Protein AF-A0A164J1B2-F1 (afdb_monomer)

pLDDT: mean 87.11, std 8.86, range [38.31, 97.19]

Foldseek 3Di:
DQLLVLLVVLLVLLVCCVVPVVVSLVSNVVSVVVQQQLFQQNLLCNLVVPPPDPVLNLLLLVLQVVADADPDDDDDRTDTDPDDSNDNRPSSVVSSVRHHNNSCVVCVVVVPDPVNCVVSVDDPDD

Organism: NCBI:txid35525

Secondary structure (DSSP, 8-state):
--HHHHHHHHHHHHHHTTT-HHHHHHHHHHHHTT-TT-SHHHHTGGGG-TTS-HHHHHHHHHHHHTSPPPS-----PPPPP---TTS---HHHHHHHT--GGGGHHHHHTT--SGGGGGGTS----

Sequence (126 aa):
IFQAVDLKYLSMMSLYRKENEIAAASAIKSILNHLWYLSEELVAFSVFYRELAESLRKALVEKLLSIPRPKRFLPGKPKFPKTGPNDSVEYSDQFIRFKGPNSWLLFDLLKMNEEQLDWMQAPVSC

Solvent-accessible surface area (backbone atoms only — not comparable to full-atom values): 7678 Å² total; per-residue (Å²): 135,60,67,68,56,55,40,42,48,46,21,50,32,63,60,44,29,83,81,39,50,69,66,23,51,54,52,43,55,56,51,63,76,62,47,85,62,55,22,2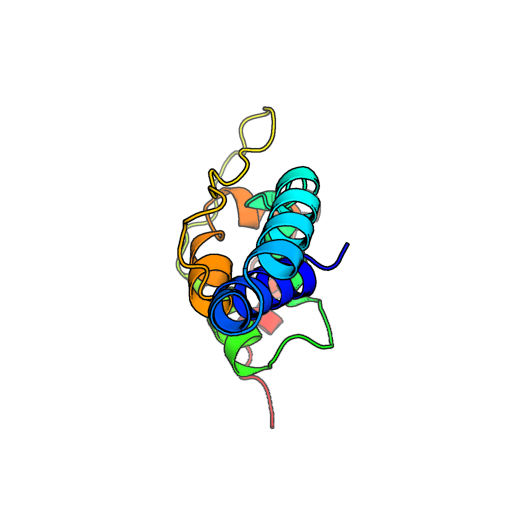6,51,54,57,44,58,54,68,74,41,82,87,52,56,63,71,59,41,48,51,42,46,55,53,50,73,73,43,74,78,66,96,70,83,80,89,74,80,81,63,60,75,90,75,58,96,83,57,87,51,56,36,70,62,52,60,47,64,49,59,49,63,50,28,46,46,59,48,56,76,68,67,58,55,70,80,79,44,46,74,73,72,48,76,85,78,129

Mean predicted aligned error: 5.16 Å

Structure (mmCIF, N/CA/C/O backbone):
data_AF-A0A164J1B2-F1
#
_entry.id   AF-A0A164J1B2-F1
#
loop_
_atom_site.group_PDB
_atom_site.id
_atom_site.type_symbol
_atom_site.label_atom_id
_atom_site.label_alt_id
_atom_site.label_comp_id
_atom_site.label_asym_id
_atom_site.label_entity_id
_atom_site.label_seq_id
_atom_site.pdbx_PDB_ins_code
_atom_site.Cartn_x
_atom_site.Cartn_y
_atom_site.Cartn_z
_atom_site.occupancy
_atom_site.B_iso_or_equiv
_atom_site.auth_seq_id
_atom_site.auth_comp_id
_atom_site.auth_asym_id
_atom_site.auth_atom_id
_atom_site.pdbx_PDB_model_num
ATOM 1 N N . ILE A 1 1 ? -9.216 0.563 -9.766 1.00 52.00 1 ILE A N 1
ATOM 2 C CA . ILE A 1 1 ? -7.858 1.078 -9.466 1.00 52.00 1 ILE A CA 1
ATOM 3 C C . ILE A 1 1 ? -7.085 -0.074 -8.849 1.00 52.00 1 ILE A C 1
ATOM 5 O O . ILE A 1 1 ? -7.482 -0.532 -7.784 1.00 52.00 1 ILE A O 1
ATOM 9 N N . PHE A 1 2 ? -6.064 -0.592 -9.530 1.00 73.06 2 PHE A N 1
ATOM 10 C CA . PHE A 1 2 ? -5.344 -1.791 -9.097 1.00 73.06 2 PHE A CA 1
ATOM 11 C C . PHE A 1 2 ? -3.930 -1.416 -8.642 1.00 73.06 2 PHE A C 1
ATOM 13 O O . PHE A 1 2 ? -2.959 -1.668 -9.338 1.00 73.06 2 PHE A O 1
ATOM 20 N N . GLN A 1 3 ? -3.816 -0.840 -7.441 1.00 80.81 3 GLN A N 1
ATOM 21 C CA . GLN A 1 3 ? -2.543 -0.400 -6.842 1.00 80.81 3 GLN A CA 1
ATOM 22 C C . GLN A 1 3 ? -1.418 -1.437 -6.927 1.00 80.81 3 GLN A C 1
ATOM 24 O O . GLN A 1 3 ? -0.263 -1.102 -7.179 1.00 80.81 3 GLN A O 1
ATOM 29 N N . ALA A 1 4 ? -1.782 -2.704 -6.722 1.00 83.56 4 ALA A N 1
ATOM 30 C CA . ALA A 1 4 ? -0.878 -3.834 -6.836 1.00 83.56 4 ALA A CA 1
ATOM 31 C C . ALA A 1 4 ? -0.287 -3.975 -8.248 1.00 83.56 4 ALA A C 1
ATOM 33 O O . ALA A 1 4 ? 0.901 -4.243 -8.396 1.00 83.56 4 ALA A O 1
ATOM 34 N N . VAL A 1 5 ? -1.110 -3.782 -9.279 1.00 87.25 5 VAL A N 1
ATOM 35 C CA . VAL A 1 5 ? -0.709 -3.886 -10.686 1.00 87.25 5 VAL A CA 1
ATOM 36 C C . VAL A 1 5 ? 0.246 -2.758 -11.046 1.00 87.25 5 VAL A C 1
ATOM 38 O O . VAL A 1 5 ? 1.278 -3.020 -11.654 1.00 87.25 5 VAL A O 1
ATOM 41 N N . ASP A 1 6 ? -0.047 -1.532 -10.620 1.00 87.62 6 ASP A N 1
ATOM 42 C CA . ASP A 1 6 ? 0.789 -0.376 -10.950 1.00 87.62 6 ASP A CA 1
ATOM 43 C C . ASP A 1 6 ? 2.167 -0.457 -10.284 1.00 87.62 6 ASP A C 1
ATOM 45 O O . ASP A 1 6 ? 3.182 -0.213 -10.935 1.00 87.62 6 ASP A O 1
ATOM 49 N N . LEU A 1 7 ? 2.235 -0.891 -9.018 1.00 87.25 7 LEU A N 1
ATOM 50 C CA . LEU A 1 7 ? 3.516 -1.143 -8.350 1.00 87.25 7 LEU A CA 1
ATOM 51 C C . LEU A 1 7 ? 4.273 -2.330 -8.954 1.00 87.25 7 LEU A C 1
ATOM 53 O O . LEU A 1 7 ? 5.493 -2.258 -9.109 1.00 87.25 7 LEU A O 1
ATOM 57 N N . LYS A 1 8 ? 3.574 -3.409 -9.328 1.00 89.75 8 LYS A N 1
ATOM 58 C CA . LYS A 1 8 ? 4.183 -4.548 -10.028 1.00 89.75 8 LYS A CA 1
ATOM 59 C C . LYS A 1 8 ? 4.772 -4.113 -11.364 1.00 89.75 8 LYS A C 1
ATOM 61 O O . LYS A 1 8 ? 5.912 -4.451 -11.667 1.00 89.75 8 LYS A O 1
ATOM 66 N N . TYR A 1 9 ? 4.031 -3.332 -12.142 1.00 90.44 9 TYR A N 1
ATOM 67 C CA . TYR A 1 9 ? 4.511 -2.815 -13.415 1.00 90.44 9 TYR A CA 1
ATOM 68 C C . TYR A 1 9 ? 5.694 -1.860 -13.214 1.00 90.44 9 TYR A C 1
ATOM 70 O O . TYR A 1 9 ? 6.683 -1.955 -13.938 1.00 90.44 9 TYR A O 1
ATOM 78 N N . LEU A 1 10 ? 5.640 -0.982 -12.207 1.00 90.19 10 LEU A N 1
ATOM 79 C CA . LEU A 1 10 ? 6.752 -0.099 -11.850 1.00 90.19 10 LEU A CA 1
ATOM 80 C C . LEU A 1 10 ? 8.022 -0.904 -11.529 1.00 90.19 10 LEU A C 1
ATOM 82 O O . LEU A 1 10 ? 9.087 -0.606 -12.064 1.00 90.19 10 LEU A O 1
ATOM 86 N N . SER A 1 11 ? 7.890 -1.975 -10.742 1.00 90.56 11 SER A N 1
ATOM 87 C CA . SE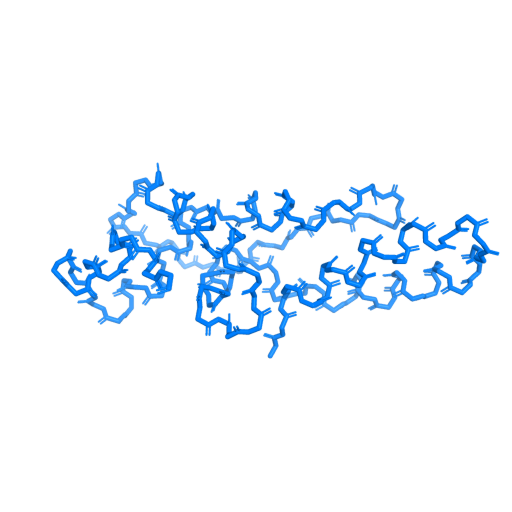R A 1 11 ? 8.975 -2.920 -10.447 1.00 90.56 11 SER A CA 1
ATOM 88 C C . SER A 1 11 ? 9.535 -3.578 -11.716 1.00 90.56 11 SER A C 1
ATOM 90 O O . SER A 1 11 ? 10.746 -3.572 -11.945 1.00 90.56 11 SER A O 1
ATOM 92 N N . MET A 1 12 ? 8.657 -4.072 -12.596 1.00 92.75 12 MET A N 1
ATOM 93 C CA . MET A 1 12 ? 9.047 -4.690 -13.867 1.00 92.75 12 MET A CA 1
ATOM 94 C C . MET A 1 12 ? 9.785 -3.716 -14.791 1.00 92.75 12 MET A C 1
ATOM 96 O O . MET A 1 12 ? 10.786 -4.094 -15.395 1.00 92.75 12 MET A O 1
ATOM 100 N N . MET A 1 13 ? 9.342 -2.460 -14.889 1.00 93.31 13 MET A N 1
ATOM 101 C CA . MET A 1 13 ? 10.023 -1.451 -15.706 1.00 93.31 13 MET A CA 1
ATOM 102 C C . MET A 1 13 ? 11.380 -1.055 -15.130 1.00 93.31 13 MET A C 1
ATOM 104 O O . MET A 1 13 ? 12.317 -0.824 -15.893 1.00 93.31 13 MET A O 1
ATOM 108 N N . SER A 1 14 ? 11.522 -1.020 -13.803 1.00 90.44 14 SER A N 1
ATOM 109 C CA . SER A 1 14 ? 12.823 -0.794 -13.166 1.00 90.44 14 SER A CA 1
ATOM 110 C C . SER A 1 14 ? 13.825 -1.901 -13.509 1.00 90.44 14 SER A C 1
ATOM 112 O O . SER A 1 14 ? 15.000 -1.607 -13.720 1.00 90.44 14 SER A O 1
ATOM 114 N N . LEU A 1 15 ? 13.374 -3.154 -13.638 1.00 91.00 15 LEU A N 1
ATOM 115 C CA . LEU A 1 15 ? 14.206 -4.261 -14.125 1.00 91.00 15 LEU A CA 1
ATOM 116 C C . LEU A 1 15 ? 14.494 -4.143 -15.631 1.00 91.00 15 LEU A C 1
ATOM 118 O O . LEU A 1 15 ? 15.649 -4.252 -16.043 1.00 91.00 15 LEU A O 1
ATOM 122 N N . TYR A 1 16 ? 13.463 -3.870 -16.436 1.00 93.94 16 TYR A N 1
ATOM 123 C CA . TYR A 1 16 ? 13.551 -3.745 -17.897 1.00 93.94 16 TYR A CA 1
ATOM 124 C C . TYR A 1 16 ? 14.420 -2.571 -18.364 1.00 93.94 16 TYR A C 1
ATOM 126 O O . TYR A 1 16 ? 14.933 -2.586 -19.480 1.00 93.94 16 TYR A O 1
ATOM 134 N N . ARG A 1 17 ? 14.653 -1.570 -17.509 1.00 93.31 17 ARG A N 1
ATOM 135 C CA . ARG A 1 17 ? 15.552 -0.442 -17.794 1.00 93.31 17 ARG A CA 1
ATOM 136 C C . ARG A 1 17 ? 16.931 -0.879 -18.299 1.00 93.31 17 ARG A C 1
ATOM 138 O O . ARG A 1 17 ? 17.520 -0.152 -19.089 1.00 93.31 17 ARG A O 1
ATOM 145 N N . LYS A 1 18 ? 17.423 -2.051 -17.875 1.00 93.06 18 LYS A N 1
ATOM 146 C CA . LYS A 1 18 ? 18.695 -2.628 -18.348 1.00 93.06 18 LYS A CA 1
ATOM 147 C C . LYS A 1 18 ? 18.691 -2.966 -19.844 1.00 93.06 18 LYS A C 1
ATOM 149 O O . LYS A 1 18 ? 19.745 -2.929 -20.462 1.00 93.06 18 LYS A O 1
ATOM 154 N N . GLU A 1 19 ? 17.522 -3.266 -20.400 1.00 96.88 19 GLU A N 1
ATOM 155 C CA . GLU A 1 19 ? 17.332 -3.633 -21.806 1.00 96.88 19 GLU A CA 1
ATOM 156 C C . GLU A 1 19 ? 17.009 -2.411 -22.674 1.00 96.88 19 GLU A C 1
ATOM 158 O O . GLU A 1 19 ? 17.498 -2.284 -23.795 1.00 96.88 19 GLU A O 1
ATOM 163 N N . ASN A 1 20 ? 16.173 -1.494 -22.171 1.00 97.19 20 ASN A N 1
ATOM 164 C CA . ASN A 1 20 ? 15.821 -0.261 -22.874 1.00 97.19 20 ASN A CA 1
ATOM 165 C C . ASN A 1 20 ? 15.532 0.876 -21.891 1.00 97.19 20 ASN A C 1
ATOM 167 O O . ASN A 1 20 ? 14.425 1.012 -21.358 1.00 97.19 20 ASN A O 1
ATOM 171 N N . GLU A 1 21 ? 16.535 1.725 -21.684 1.00 94.88 21 GLU A N 1
ATOM 172 C CA . GLU A 1 21 ? 16.458 2.830 -20.735 1.00 94.88 21 GLU A CA 1
ATOM 173 C C . GLU A 1 21 ? 15.381 3.854 -21.110 1.00 94.88 21 GLU A C 1
ATOM 175 O O . GLU A 1 21 ? 14.608 4.272 -20.248 1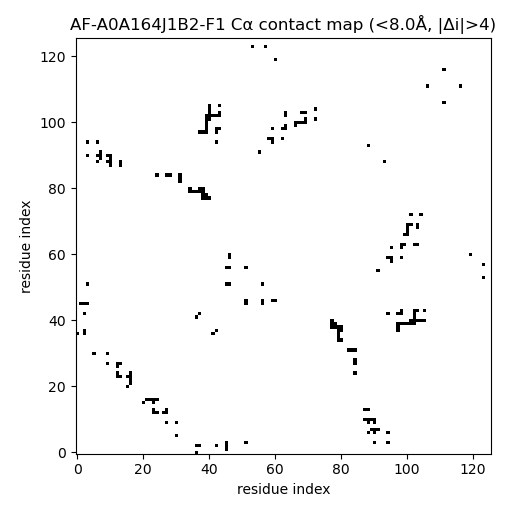.00 94.88 21 GLU A O 1
ATOM 180 N N . ILE A 1 22 ? 15.290 4.232 -22.389 1.00 96.31 22 ILE A N 1
ATOM 181 C CA . ILE A 1 22 ? 14.385 5.291 -22.856 1.00 96.31 22 ILE A CA 1
ATOM 182 C C . ILE A 1 22 ? 12.930 4.868 -22.650 1.00 96.31 22 ILE A C 1
ATOM 184 O O . ILE A 1 22 ? 12.153 5.595 -22.025 1.00 96.31 22 ILE A O 1
ATOM 188 N N . ALA A 1 23 ? 12.567 3.672 -23.122 1.00 95.75 23 ALA A N 1
ATOM 189 C CA . ALA A 1 23 ? 11.211 3.153 -22.982 1.00 95.75 23 ALA A CA 1
ATOM 190 C C . ALA A 1 23 ? 10.834 2.963 -21.504 1.00 95.75 23 ALA A C 1
ATOM 192 O O . ALA A 1 23 ? 9.758 3.393 -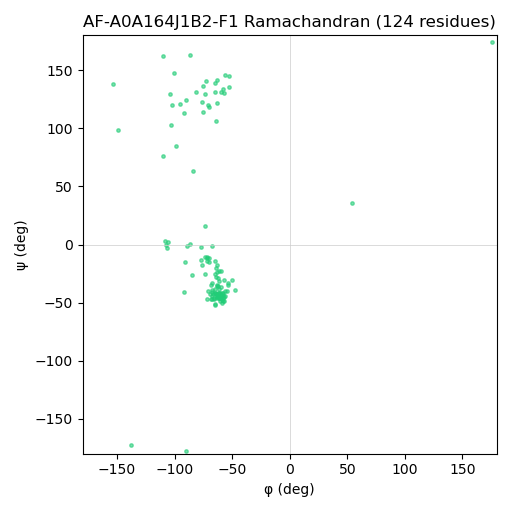21.078 1.00 95.75 23 ALA A O 1
ATOM 193 N N . ALA A 1 24 ? 11.737 2.386 -20.701 1.00 95.00 24 ALA A N 1
ATOM 194 C CA . ALA A 1 24 ? 11.513 2.197 -19.272 1.00 95.00 24 ALA A CA 1
ATOM 195 C C . ALA A 1 24 ? 11.346 3.534 -18.535 1.00 95.00 24 ALA A C 1
ATOM 197 O O . ALA A 1 24 ? 10.435 3.674 -17.721 1.00 95.00 24 ALA A O 1
ATOM 198 N N . ALA A 1 25 ? 12.179 4.538 -18.824 1.00 93.44 25 ALA A N 1
ATOM 199 C CA . ALA A 1 25 ? 12.094 5.858 -18.202 1.00 93.44 25 ALA A CA 1
ATOM 200 C C . ALA A 1 25 ? 10.770 6.563 -18.528 1.00 93.44 25 ALA A C 1
ATOM 202 O O . ALA A 1 25 ? 10.140 7.125 -17.628 1.00 93.44 25 ALA A O 1
ATOM 203 N N . SER A 1 26 ? 10.309 6.498 -19.782 1.00 94.19 26 SER A N 1
ATOM 204 C CA . SER A 1 26 ? 9.002 7.038 -20.175 1.00 94.19 26 SER A CA 1
ATOM 205 C C . SER A 1 26 ? 7.850 6.345 -19.442 1.00 94.19 26 SER A C 1
ATOM 207 O O . SER A 1 26 ? 6.979 7.028 -18.898 1.00 94.19 26 SER A O 1
ATOM 209 N N . ALA A 1 27 ? 7.865 5.012 -19.366 1.00 93.50 27 ALA A N 1
ATOM 210 C CA . ALA A 1 27 ? 6.828 4.240 -18.683 1.00 93.50 27 ALA A CA 1
ATOM 211 C C . ALA A 1 27 ? 6.808 4.504 -17.166 1.00 93.50 27 ALA A C 1
ATOM 213 O O . ALA A 1 27 ? 5.751 4.785 -16.600 1.00 93.50 27 ALA A O 1
ATOM 214 N N . ILE A 1 28 ? 7.978 4.497 -16.518 1.00 92.31 28 ILE A N 1
ATOM 215 C CA . ILE A 1 28 ? 8.136 4.805 -15.088 1.00 92.31 28 ILE A CA 1
ATOM 216 C C . ILE A 1 28 ? 7.610 6.206 -14.789 1.00 92.31 28 ILE A C 1
ATOM 218 O O . ILE A 1 28 ? 6.789 6.371 -13.889 1.00 92.31 28 ILE A O 1
ATOM 222 N N . LYS A 1 29 ? 8.011 7.213 -15.575 1.00 91.31 29 LYS A N 1
ATOM 223 C CA . LYS A 1 29 ? 7.516 8.587 -15.415 1.00 91.31 29 LYS A CA 1
ATOM 224 C C . LYS A 1 29 ? 5.994 8.655 -15.529 1.00 91.31 29 LYS A C 1
ATOM 226 O O . LYS A 1 29 ? 5.366 9.342 -14.728 1.00 91.31 29 LYS A O 1
ATOM 231 N N . SER A 1 30 ? 5.405 7.952 -16.498 1.00 90.88 30 SER A N 1
ATOM 232 C CA . SER A 1 30 ? 3.950 7.920 -16.659 1.00 90.88 30 SER A CA 1
ATOM 233 C C . SER A 1 30 ? 3.265 7.366 -15.412 1.00 90.88 30 SER A C 1
ATOM 235 O O . SER A 1 30 ? 2.318 7.971 -14.926 1.00 90.88 30 SER A O 1
ATOM 237 N N . ILE A 1 31 ? 3.757 6.261 -14.853 1.00 89.06 31 ILE A N 1
ATOM 238 C CA . ILE A 1 31 ? 3.136 5.616 -13.686 1.00 89.06 31 ILE A CA 1
ATOM 239 C C . ILE A 1 31 ? 3.284 6.462 -12.436 1.00 89.06 31 ILE A C 1
ATOM 241 O O . ILE A 1 31 ? 2.312 6.621 -11.705 1.00 89.06 31 ILE A O 1
ATOM 245 N N . LEU A 1 32 ? 4.461 7.052 -12.209 1.00 87.62 32 LEU A N 1
ATOM 246 C CA . LEU A 1 32 ? 4.698 7.921 -11.055 1.00 87.62 32 LEU A CA 1
ATOM 247 C C . LEU A 1 32 ? 3.712 9.101 -11.006 1.00 87.62 32 LEU A C 1
ATOM 249 O O . LEU A 1 32 ? 3.310 9.513 -9.920 1.00 87.62 32 LEU A O 1
ATOM 253 N N . ASN A 1 33 ? 3.245 9.588 -12.161 1.00 86.12 33 ASN A N 1
ATOM 254 C CA . ASN A 1 33 ? 2.217 10.632 -12.235 1.00 86.12 33 ASN A CA 1
ATOM 255 C C . ASN A 1 33 ? 0.809 10.151 -11.841 1.00 86.12 33 ASN A C 1
ATOM 257 O O . ASN A 1 33 ? -0.069 10.979 -11.608 1.00 86.12 33 ASN A O 1
ATOM 261 N N . HIS A 1 34 ? 0.581 8.840 -11.765 1.00 84.31 34 HIS A N 1
ATOM 262 C CA . HIS A 1 34 ? -0.714 8.239 -11.451 1.00 84.31 34 HIS A CA 1
ATOM 263 C C . HIS A 1 34 ? -0.793 7.640 -10.040 1.00 84.31 34 HIS A C 1
ATOM 265 O O . HIS A 1 34 ? -1.880 7.256 -9.628 1.00 84.31 34 HIS A O 1
ATOM 271 N N . LEU A 1 35 ? 0.282 7.633 -9.242 1.00 83.69 35 LEU A N 1
ATOM 272 C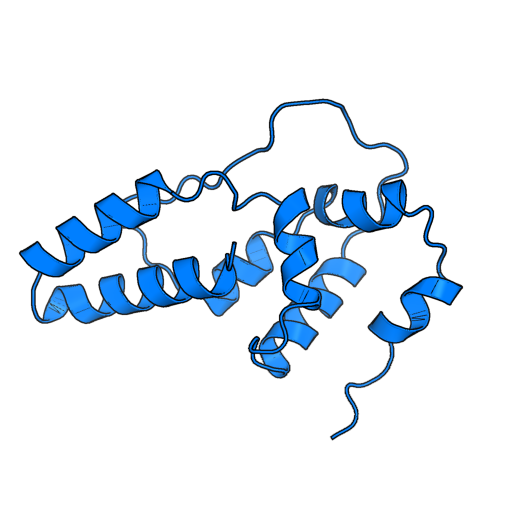 CA . LEU A 1 35 ? 0.302 7.006 -7.905 1.00 83.69 35 LEU A CA 1
ATOM 273 C C . LEU A 1 35 ? -0.462 7.773 -6.800 1.00 83.69 35 LEU A C 1
ATOM 275 O O . LEU A 1 35 ? -0.301 7.481 -5.614 1.00 83.69 35 LEU A O 1
ATOM 279 N N . TRP A 1 36 ? -1.338 8.723 -7.148 1.00 82.38 36 TRP A N 1
ATOM 280 C CA . TRP A 1 36 ? -2.144 9.512 -6.197 1.00 82.38 36 TRP A CA 1
ATOM 281 C C . TRP A 1 36 ? -3.208 8.707 -5.442 1.00 82.38 36 TRP A C 1
ATOM 283 O O . TRP A 1 36 ? -3.950 9.260 -4.641 1.00 82.38 36 TRP A O 1
ATOM 293 N N . TYR A 1 37 ? -3.337 7.411 -5.700 1.00 83.00 37 TYR A N 1
ATOM 294 C CA . TYR A 1 37 ? -4.214 6.522 -4.938 1.00 83.00 37 TYR A CA 1
ATOM 295 C C . TYR A 1 37 ? -3.429 5.577 -4.021 1.00 83.00 37 TYR A C 1
ATOM 297 O O . TYR A 1 37 ? -4.029 4.743 -3.348 1.00 83.00 37 TYR A O 1
ATOM 305 N N . LEU A 1 38 ? -2.096 5.646 -4.012 1.00 87.06 38 LEU A N 1
ATOM 306 C CA . LEU A 1 38 ? -1.263 4.762 -3.208 1.00 87.06 38 LEU A CA 1
ATOM 307 C C . LEU A 1 38 ? -1.141 5.312 -1.783 1.00 87.06 38 LEU A C 1
ATOM 309 O O . LEU A 1 38 ? -0.075 5.722 -1.355 1.00 87.06 38 LEU A O 1
ATOM 313 N N . SER A 1 39 ? -2.252 5.389 -1.059 1.00 89.88 39 SER A N 1
ATOM 314 C CA . SER A 1 39 ? -2.280 5.848 0.331 1.00 89.88 39 SER A CA 1
ATOM 315 C C . SER A 1 39 ? -2.586 4.697 1.287 1.00 89.88 39 SER A C 1
ATOM 317 O O . SER A 1 39 ? -3.109 3.658 0.874 1.00 89.88 39 SER A O 1
ATOM 319 N N . GLU A 1 40 ? -2.286 4.881 2.574 1.00 91.75 40 GLU A N 1
ATOM 320 C CA . GLU A 1 40 ? -2.577 3.882 3.612 1.00 91.75 40 GLU A CA 1
ATOM 321 C C . GLU A 1 40 ? -4.062 3.478 3.616 1.00 91.75 40 GLU A C 1
ATOM 323 O O . GLU A 1 40 ? -4.388 2.299 3.756 1.00 91.75 40 GLU A O 1
ATOM 328 N N . GLU A 1 41 ? -4.964 4.443 3.430 1.00 91.38 41 GLU A N 1
ATOM 329 C CA . GLU A 1 41 ? -6.415 4.242 3.411 1.00 91.38 41 GLU A CA 1
ATOM 330 C C . GLU A 1 41 ? -6.844 3.357 2.234 1.00 91.38 41 GLU A C 1
ATOM 332 O O . GLU A 1 41 ? -7.682 2.467 2.377 1.00 91.38 41 GLU A O 1
ATOM 337 N N . LEU A 1 42 ? -6.261 3.595 1.057 1.00 89.88 42 LEU A N 1
ATOM 338 C CA . LEU A 1 42 ? -6.661 2.931 -0.179 1.00 89.88 42 LEU A CA 1
ATOM 339 C C . LEU A 1 42 ? -5.975 1.571 -0.364 1.00 89.88 42 LEU A C 1
ATOM 341 O O . LEU A 1 42 ? -6.566 0.680 -0.980 1.00 89.88 42 LEU A O 1
ATOM 345 N N . VAL A 1 43 ? -4.793 1.355 0.220 1.00 88.12 43 VAL A N 1
ATOM 346 C CA . VAL A 1 43 ? -4.093 0.053 0.190 1.00 88.12 43 VAL A CA 1
ATOM 347 C C . VAL A 1 43 ? -4.748 -1.019 1.053 1.00 88.12 43 VAL A C 1
ATOM 349 O O . VAL A 1 43 ? -4.444 -2.210 0.928 1.00 88.12 43 VAL A O 1
ATOM 352 N N . ALA A 1 44 ? -5.707 -0.642 1.896 1.00 89.31 44 ALA A N 1
ATOM 353 C CA . ALA A 1 44 ? -6.583 -1.592 2.571 1.00 89.31 44 ALA A CA 1
ATOM 354 C C . ALA A 1 44 ? -7.423 -2.415 1.576 1.00 89.31 44 ALA A C 1
ATOM 356 O O . ALA A 1 44 ? -7.561 -3.625 1.758 1.00 89.31 44 ALA A O 1
ATOM 357 N N . PHE A 1 45 ? -7.898 -1.804 0.480 1.00 88.88 45 PHE A N 1
ATOM 358 C CA . PHE A 1 45 ? -8.754 -2.475 -0.509 1.00 88.88 45 PHE A CA 1
ATOM 359 C C . PHE A 1 45 ? -8.068 -3.637 -1.230 1.00 88.88 45 PHE A C 1
ATOM 361 O O . PHE A 1 45 ? -8.727 -4.560 -1.705 1.00 88.88 45 PHE A O 1
ATOM 368 N N . SER A 1 46 ? -6.741 -3.623 -1.278 1.00 87.81 46 SER A N 1
ATOM 369 C CA . SER A 1 46 ? -5.929 -4.644 -1.934 1.00 87.81 46 SER A CA 1
ATOM 370 C C . SER A 1 46 ? -6.101 -6.040 -1.333 1.00 87.81 46 SER A C 1
ATOM 372 O O . SER A 1 46 ? -5.890 -7.025 -2.033 1.00 87.81 46 SER A O 1
ATOM 374 N N . VAL A 1 47 ? -6.541 -6.145 -0.072 1.00 87.81 47 VAL A N 1
ATOM 375 C CA . VAL A 1 47 ? -6.877 -7.435 0.559 1.00 87.81 47 VAL A CA 1
ATOM 376 C C . VAL A 1 47 ? -8.015 -8.141 -0.190 1.00 87.81 47 VAL A C 1
ATOM 378 O O . VAL A 1 47 ? -8.020 -9.365 -0.293 1.00 87.81 47 VAL A O 1
ATOM 381 N N . PHE A 1 48 ? -8.929 -7.378 -0.793 1.00 87.50 48 PHE A N 1
ATOM 382 C CA . PHE A 1 48 ? -10.070 -7.895 -1.552 1.00 87.50 48 PHE A CA 1
ATOM 383 C C . PHE A 1 48 ? -9.764 -8.123 -3.040 1.00 87.50 48 PHE A C 1
ATOM 385 O O . PHE A 1 48 ? -10.635 -8.562 -3.795 1.00 87.50 48 PHE A O 1
ATOM 392 N N . TYR A 1 49 ? -8.543 -7.825 -3.498 1.00 88.31 49 TYR A N 1
ATOM 393 C CA . TYR A 1 49 ? -8.169 -8.025 -4.893 1.00 88.31 49 TYR A CA 1
ATOM 394 C C . TYR A 1 49 ? -7.945 -9.514 -5.177 1.00 88.31 49 TYR A C 1
ATOM 396 O O . TYR A 1 49 ? -7.020 -10.136 -4.648 1.00 88.31 49 TYR A O 1
ATOM 404 N N . ARG A 1 50 ? -8.806 -10.091 -6.023 1.00 86.50 50 ARG A N 1
ATOM 405 C CA . ARG A 1 50 ? -8.855 -11.538 -6.296 1.00 86.50 50 ARG A CA 1
ATOM 406 C C . ARG A 1 50 ? -7.586 -12.082 -6.946 1.00 86.50 50 ARG A C 1
ATOM 408 O O . ARG A 1 50 ? -7.172 -13.180 -6.603 1.00 86.50 50 ARG A O 1
ATOM 415 N N . GLU A 1 51 ? -6.961 -11.301 -7.820 1.00 88.19 51 GLU A N 1
ATOM 416 C CA . GLU A 1 51 ? -5.761 -11.715 -8.562 1.00 88.19 51 GLU A CA 1
ATOM 417 C C . GLU A 1 51 ? -4.461 -11.442 -7.785 1.00 88.19 51 GLU A C 1
ATOM 419 O O . GLU A 1 51 ? -3.368 -11.719 -8.279 1.00 88.19 51 GLU A O 1
ATOM 424 N N . LEU A 1 52 ? -4.552 -10.893 -6.566 1.00 88.38 52 LEU A N 1
ATOM 425 C CA . LEU A 1 52 ? -3.393 -10.771 -5.693 1.00 88.38 52 LEU A CA 1
ATOM 426 C C . LEU A 1 52 ? -2.900 -12.165 -5.298 1.00 88.38 52 LEU A C 1
ATOM 428 O O . LEU A 1 52 ? -3.693 -12.986 -4.834 1.00 88.38 52 LEU A O 1
ATOM 432 N N . ALA A 1 53 ? -1.591 -12.398 -5.430 1.00 89.69 53 ALA A N 1
ATOM 433 C CA . ALA A 1 53 ? -0.965 -13.629 -4.968 1.00 89.69 53 ALA A CA 1
ATOM 434 C C . ALA A 1 53 ? -1.322 -13.895 -3.499 1.00 89.69 53 ALA A C 1
ATOM 436 O O . ALA A 1 53 ? -1.273 -12.990 -2.663 1.00 89.69 53 ALA A O 1
ATOM 437 N N . GLU A 1 54 ? -1.671 -15.140 -3.192 1.00 88.88 54 GLU A N 1
ATOM 438 C CA . GLU A 1 54 ? -2.188 -15.530 -1.882 1.00 88.88 54 GLU A CA 1
ATOM 439 C C . GLU A 1 54 ? -1.204 -15.231 -0.745 1.00 88.88 54 GLU A C 1
ATOM 441 O O . GLU A 1 54 ? -1.580 -14.641 0.267 1.00 88.88 54 GLU A O 1
ATOM 446 N N . SER A 1 55 ? 0.078 -15.542 -0.954 1.00 90.25 55 SER A N 1
ATOM 447 C CA . SER A 1 55 ? 1.157 -15.253 -0.005 1.00 90.25 55 SER A CA 1
ATOM 448 C C . SER A 1 55 ? 1.280 -13.759 0.302 1.00 90.25 55 SER A C 1
ATOM 450 O O . SER A 1 55 ? 1.415 -13.370 1.460 1.00 90.25 55 SER A O 1
ATOM 452 N N . LEU A 1 56 ? 1.167 -12.906 -0.720 1.00 90.44 56 LEU A N 1
ATOM 453 C CA . LEU A 1 56 ? 1.198 -11.458 -0.547 1.00 90.44 56 LEU A CA 1
ATOM 454 C C . LEU A 1 56 ? -0.075 -10.950 0.136 1.00 90.44 56 LEU A C 1
ATOM 456 O O . LEU A 1 56 ? 0.008 -10.093 1.012 1.00 90.44 56 LEU A O 1
ATOM 460 N N . ARG A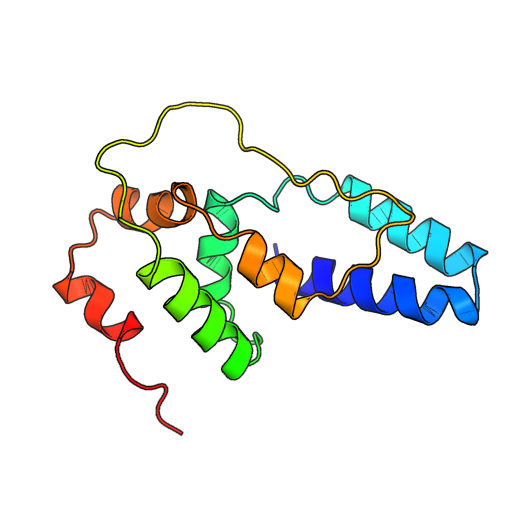 1 57 ? -1.252 -11.495 -0.201 1.00 91.25 57 ARG A N 1
ATOM 461 C CA . ARG A 1 57 ? -2.505 -11.172 0.500 1.00 91.25 57 ARG A CA 1
ATOM 462 C C . ARG A 1 57 ? -2.387 -11.488 1.989 1.00 91.25 57 ARG A C 1
ATOM 464 O O . ARG A 1 57 ? -2.729 -10.638 2.807 1.00 91.25 57 ARG A O 1
ATOM 471 N N . LYS A 1 58 ? -1.860 -12.664 2.331 1.00 90.44 58 LYS A N 1
ATOM 472 C CA . LYS A 1 58 ? -1.615 -13.078 3.714 1.00 90.44 58 LYS A CA 1
ATOM 473 C C . LYS A 1 58 ? -0.667 -12.111 4.426 1.00 90.44 58 LYS A C 1
ATOM 475 O O . LYS A 1 58 ? -1.040 -11.567 5.459 1.00 90.44 58 LYS A O 1
ATOM 480 N N . ALA A 1 59 ? 0.480 -11.793 3.824 1.00 92.12 59 ALA A N 1
ATOM 481 C CA . ALA A 1 59 ? 1.440 -10.847 4.398 1.00 92.12 59 ALA A CA 1
ATOM 482 C C . ALA A 1 59 ? 0.844 -9.441 4.615 1.00 92.12 59 ALA A C 1
ATOM 484 O O . ALA A 1 59 ? 1.130 -8.775 5.610 1.00 92.12 59 ALA A O 1
ATOM 485 N N . LEU A 1 60 ? -0.027 -8.978 3.711 1.00 91.88 60 LEU A N 1
ATOM 486 C CA . LEU A 1 60 ? -0.752 -7.715 3.867 1.00 91.88 60 LEU A CA 1
ATOM 487 C C . LEU A 1 60 ? -1.723 -7.749 5.052 1.00 91.88 60 LEU A C 1
ATOM 489 O O . LEU A 1 60 ? -1.828 -6.756 5.774 1.00 91.88 60 LEU A O 1
ATOM 493 N N . VAL A 1 61 ? -2.446 -8.851 5.240 1.00 92.25 61 VAL A N 1
ATOM 494 C CA . VAL A 1 61 ? -3.377 -9.016 6.364 1.00 92.25 61 VAL A CA 1
ATOM 495 C C . VAL A 1 61 ? -2.613 -9.107 7.681 1.00 92.25 61 VAL A C 1
ATOM 497 O O . VAL A 1 61 ? -2.916 -8.355 8.600 1.00 92.25 61 VAL A O 1
ATOM 500 N N . GLU A 1 62 ? -1.562 -9.922 7.750 1.00 92.25 62 GLU A N 1
ATOM 501 C CA . GLU A 1 62 ? -0.682 -10.020 8.922 1.00 92.25 62 GLU A CA 1
ATOM 502 C C . GLU A 1 62 ? -0.092 -8.656 9.293 1.00 92.25 62 GLU A C 1
ATOM 504 O O . GLU A 1 62 ? -0.128 -8.240 10.454 1.00 92.25 62 GLU A O 1
ATOM 509 N N . LYS A 1 63 ? 0.380 -7.897 8.294 1.00 93.62 63 LYS A N 1
ATOM 510 C CA . LYS A 1 63 ? 0.864 -6.535 8.511 1.00 93.62 63 LYS A CA 1
ATOM 511 C C . LYS A 1 63 ? -0.230 -5.624 9.061 1.00 93.62 63 LYS A C 1
ATOM 513 O O . LYS A 1 63 ? 0.055 -4.873 9.989 1.00 93.62 63 LYS A O 1
ATOM 518 N N . LEU A 1 64 ? -1.450 -5.671 8.523 1.00 93.06 64 LEU A N 1
ATOM 519 C CA . LEU A 1 64 ? -2.572 -4.872 9.025 1.00 93.06 64 LEU A CA 1
ATOM 520 C C . LEU A 1 64 ? -2.885 -5.215 10.488 1.00 93.06 64 LEU A C 1
ATOM 522 O O . LEU A 1 64 ? -2.949 -4.310 11.315 1.00 93.06 64 LEU A O 1
ATOM 526 N N . LEU A 1 65 ? -3.005 -6.506 10.808 1.00 92.25 65 LEU A N 1
ATOM 527 C CA . LEU A 1 65 ? -3.293 -7.004 12.157 1.00 92.25 65 LEU A CA 1
ATOM 528 C C . LEU A 1 65 ? -2.193 -6.647 13.170 1.00 92.25 65 LEU A C 1
ATOM 530 O O . LEU A 1 65 ? -2.487 -6.441 14.343 1.00 92.25 65 LEU A O 1
ATOM 534 N N . SER A 1 66 ? -0.938 -6.504 12.727 1.00 93.00 66 SER A N 1
ATOM 535 C CA . SER A 1 66 ? 0.168 -6.048 13.585 1.00 93.00 66 SER A CA 1
ATOM 536 C C . SER A 1 66 ? 0.085 -4.568 13.990 1.00 93.00 66 SER A C 1
ATOM 538 O O . SER A 1 66 ? 0.799 -4.133 14.895 1.00 93.00 66 SER A O 1
ATOM 540 N N . ILE A 1 67 ? -0.750 -3.770 13.316 1.00 93.88 67 ILE A N 1
ATOM 541 C CA . ILE A 1 67 ? -0.890 -2.332 13.558 1.00 93.88 67 ILE A CA 1
ATOM 542 C C . ILE A 1 67 ? -2.072 -2.120 14.508 1.00 93.88 67 ILE A C 1
ATOM 544 O O . ILE A 1 67 ? -3.196 -2.461 14.139 1.00 93.88 67 ILE A O 1
ATOM 548 N N . PRO A 1 68 ? -1.879 -1.505 15.690 1.00 92.50 68 PRO A N 1
ATOM 549 C CA . PRO A 1 68 ? -2.985 -1.207 16.591 1.00 92.50 68 PRO A CA 1
ATOM 550 C C . PRO A 1 68 ? -4.051 -0.355 15.901 1.00 92.50 68 PRO A C 1
ATOM 552 O O . PRO A 1 68 ? -3.737 0.681 15.305 1.00 92.50 68 PRO A O 1
ATOM 555 N N . ARG A 1 69 ? -5.317 -0.769 16.007 1.00 93.06 69 ARG A N 1
ATOM 556 C CA . ARG A 1 69 ? -6.438 -0.026 15.429 1.00 93.06 69 ARG A CA 1
ATOM 557 C C . ARG A 1 69 ? -6.555 1.359 16.090 1.00 93.06 69 ARG A C 1
ATOM 559 O O . ARG A 1 69 ? -6.724 1.436 17.312 1.00 93.06 69 ARG A O 1
ATOM 566 N N . PRO A 1 70 ? -6.488 2.464 15.325 1.00 94.38 70 PRO A N 1
ATOM 567 C CA . PRO A 1 70 ? -6.652 3.802 15.881 1.00 94.38 70 PRO A CA 1
ATOM 568 C C . PRO A 1 70 ? -8.050 4.010 16.466 1.00 94.38 70 PRO A C 1
ATOM 570 O O . PRO A 1 70 ? -9.045 3.610 15.873 1.00 94.38 70 PRO A O 1
ATOM 573 N N . LYS A 1 71 ? -8.135 4.720 17.598 1.00 92.50 71 LYS A N 1
ATOM 574 C CA . LYS A 1 71 ? -9.422 5.149 18.185 1.00 92.50 71 LYS A CA 1
ATOM 575 C C . LYS A 1 71 ? -10.051 6.337 17.453 1.00 92.50 71 LYS A C 1
ATOM 577 O O . LYS A 1 71 ? -11.210 6.667 17.681 1.00 92.50 71 LYS A O 1
ATOM 582 N N . ARG A 1 72 ? -9.253 7.046 16.654 1.00 92.81 72 ARG A N 1
ATOM 583 C CA . ARG A 1 72 ? -9.656 8.239 15.914 1.00 92.81 72 ARG A CA 1
ATOM 584 C C . ARG A 1 72 ? -8.789 8.381 14.673 1.00 92.81 72 ARG A C 1
ATOM 586 O O . ARG A 1 72 ? -7.570 8.255 14.760 1.00 92.81 72 ARG A O 1
ATOM 593 N N . PHE A 1 73 ? -9.420 8.742 13.564 1.00 92.25 73 PHE A N 1
ATOM 594 C CA . PHE A 1 73 ? -8.752 9.127 12.326 1.00 92.25 73 PHE A CA 1
ATOM 595 C C . PHE A 1 73 ? -8.830 10.646 12.177 1.00 92.25 73 PHE A C 1
ATOM 597 O O . PHE A 1 73 ? -9.894 11.246 12.356 1.00 92.25 73 PHE A O 1
ATOM 604 N N . LEU A 1 74 ? -7.692 11.292 11.920 1.00 87.75 74 LEU A N 1
ATOM 605 C CA . LEU A 1 74 ? -7.655 12.739 11.729 1.00 87.75 74 LEU A CA 1
ATOM 606 C C . LEU A 1 74 ? -8.070 13.079 10.291 1.00 87.75 74 LEU A C 1
ATOM 608 O O . LEU A 1 74 ? -7.520 12.490 9.359 1.00 87.75 74 LEU A O 1
ATOM 612 N N . PRO A 1 75 ? -8.998 14.030 10.086 1.00 84.88 75 PRO A N 1
ATOM 613 C CA . PRO A 1 75 ? -9.330 14.495 8.749 1.00 84.88 75 PRO A CA 1
ATOM 614 C C . PRO A 1 75 ? -8.119 15.192 8.124 1.00 84.88 75 PRO A C 1
ATOM 616 O O . PRO A 1 75 ? -7.410 15.958 8.780 1.00 84.88 75 PRO A O 1
ATOM 619 N N . GLY A 1 76 ? -7.879 14.934 6.843 1.00 85.62 76 GLY A N 1
ATOM 620 C CA . GLY A 1 76 ? -6.734 15.484 6.132 1.00 85.62 76 GLY A CA 1
ATOM 621 C C . GLY A 1 76 ? -6.630 14.963 4.706 1.00 85.62 76 GLY A C 1
ATOM 622 O O . GLY A 1 76 ? -7.391 14.094 4.285 1.00 85.62 76 GLY A O 1
ATOM 623 N N . LYS A 1 77 ? -5.675 15.517 3.955 1.00 85.94 77 LYS A N 1
ATOM 624 C CA . LYS A 1 77 ? -5.325 14.988 2.634 1.00 85.94 77 LYS A CA 1
ATOM 625 C C . LYS A 1 77 ? -4.565 13.667 2.806 1.00 85.94 77 LYS A C 1
ATOM 627 O O . LYS A 1 77 ? -3.710 13.604 3.697 1.00 85.94 77 LYS A O 1
ATOM 632 N N . PRO A 1 78 ? -4.817 12.654 1.959 1.00 85.62 78 PRO A N 1
ATOM 633 C CA . PRO A 1 78 ? -4.036 11.427 1.978 1.00 85.62 78 PRO A CA 1
ATOM 634 C C . PRO A 1 78 ? -2.547 11.722 1.790 1.00 85.62 78 PRO A C 1
ATOM 636 O O . PRO A 1 78 ? -2.161 12.650 1.071 1.00 85.62 78 PRO A O 1
ATOM 639 N N . LYS A 1 79 ? -1.705 10.926 2.447 1.00 85.56 79 LYS A N 1
ATOM 640 C CA . LYS A 1 79 ? -0.257 10.969 2.243 1.00 85.56 79 LYS A CA 1
ATOM 641 C C . LYS A 1 79 ? 0.101 9.999 1.129 1.00 85.56 79 LYS A C 1
ATOM 643 O O . LYS A 1 79 ? -0.224 8.819 1.216 1.00 85.56 79 LYS A O 1
ATOM 648 N N . PHE A 1 80 ? 0.781 10.506 0.107 1.00 83.75 80 PHE A N 1
ATOM 649 C CA . PHE A 1 80 ? 1.249 9.698 -1.013 1.00 83.75 80 PHE A CA 1
ATOM 650 C C . PHE A 1 80 ? 2.734 9.355 -0.856 1.00 83.75 80 PHE A C 1
ATOM 652 O O . PHE A 1 80 ? 3.493 10.172 -0.315 1.00 83.75 80 PHE A O 1
ATOM 659 N N . PRO A 1 81 ? 3.170 8.178 -1.334 1.00 75.12 81 PRO A N 1
ATOM 660 C CA . PRO A 1 81 ? 4.567 7.824 -1.435 1.00 75.12 81 PRO A CA 1
ATOM 661 C C . PRO A 1 81 ? 5.356 8.881 -2.176 1.00 75.12 81 PRO A C 1
ATOM 663 O O . PRO A 1 81 ? 4.910 9.453 -3.170 1.00 75.12 81 PRO A O 1
ATOM 666 N N . LYS A 1 82 ? 6.589 9.055 -1.722 1.00 76.75 82 LYS A N 1
ATOM 667 C CA . LYS A 1 82 ? 7.621 9.739 -2.483 1.00 76.75 82 LYS A CA 1
ATOM 668 C C . LYS A 1 82 ? 8.477 8.662 -3.133 1.00 76.75 82 LYS A C 1
ATOM 670 O O . LYS A 1 82 ? 9.465 8.248 -2.542 1.00 76.75 82 LYS A O 1
ATOM 675 N N . THR A 1 83 ? 8.048 8.173 -4.291 1.00 76.31 83 THR A N 1
ATOM 676 C CA . THR A 1 83 ? 8.856 7.290 -5.140 1.00 76.31 83 THR A CA 1
ATOM 677 C C . THR A 1 83 ? 9.411 8.114 -6.294 1.00 76.31 83 THR A C 1
ATOM 679 O O . THR A 1 83 ? 8.663 8.735 -7.050 1.00 76.31 83 THR A O 1
ATOM 682 N N . GLY A 1 84 ? 10.732 8.171 -6.398 1.00 77.94 84 GLY A N 1
ATOM 683 C CA . GLY A 1 84 ? 11.455 8.819 -7.478 1.00 77.94 84 GLY A CA 1
ATOM 684 C C . GLY A 1 84 ? 11.675 7.888 -8.674 1.00 77.94 84 GLY A C 1
ATOM 685 O O . GLY A 1 84 ? 11.602 6.666 -8.553 1.00 77.94 84 GLY A O 1
ATOM 686 N N . PRO A 1 85 ? 12.012 8.446 -9.849 1.00 75.25 85 PRO A N 1
ATOM 687 C CA . PRO A 1 85 ? 12.267 7.665 -11.059 1.00 75.25 85 PRO A CA 1
ATOM 688 C C . PRO A 1 85 ? 13.494 6.752 -10.962 1.00 75.25 85 PRO A C 1
ATOM 690 O O . PRO A 1 85 ? 13.644 5.880 -11.808 1.00 75.25 85 PRO A O 1
ATOM 693 N N . ASN A 1 86 ? 14.370 6.929 -9.973 1.00 78.06 86 ASN A N 1
ATOM 694 C CA . ASN A 1 86 ? 15.581 6.120 -9.797 1.00 78.06 86 ASN A CA 1
ATOM 695 C C . ASN A 1 86 ? 15.505 5.163 -8.606 1.00 78.06 86 ASN A C 1
ATOM 697 O O . ASN A 1 86 ? 16.477 4.462 -8.332 1.00 78.06 86 ASN A O 1
ATOM 701 N N . ASP A 1 87 ? 14.367 5.117 -7.918 1.00 79.50 87 ASP A N 1
ATOM 702 C CA . ASP A 1 87 ? 14.205 4.250 -6.763 1.00 79.50 87 ASP A CA 1
ATOM 703 C C . ASP A 1 87 ? 14.020 2.801 -7.222 1.00 79.50 87 ASP A C 1
ATOM 705 O O . ASP A 1 87 ? 13.268 2.506 -8.159 1.00 79.50 87 ASP A O 1
ATOM 709 N N . SER A 1 88 ? 14.692 1.870 -6.545 1.00 72.69 88 SER A N 1
ATOM 710 C CA . SER A 1 88 ? 14.411 0.453 -6.725 1.00 72.69 88 SER A CA 1
ATOM 711 C C . SER A 1 88 ? 13.045 0.135 -6.118 1.00 72.69 88 SER A C 1
ATOM 713 O O . SER A 1 88 ? 12.798 0.305 -4.922 1.00 72.69 88 SER A O 1
ATOM 715 N N . VAL A 1 89 ? 12.134 -0.324 -6.972 1.00 79.81 89 VAL A N 1
ATOM 716 C CA . VAL A 1 89 ? 10.792 -0.737 -6.569 1.00 79.81 89 VAL A CA 1
ATOM 717 C C . VAL A 1 89 ? 10.751 -2.251 -6.539 1.00 79.81 89 VAL A C 1
ATOM 719 O O . VAL A 1 89 ? 10.680 -2.892 -7.583 1.00 79.81 89 VAL A O 1
ATOM 722 N N . GLU A 1 90 ? 10.814 -2.824 -5.340 1.00 85.31 90 GLU A N 1
ATOM 723 C CA . GLU A 1 90 ? 10.384 -4.201 -5.108 1.00 85.31 90 GLU A CA 1
ATOM 724 C C . GLU A 1 90 ? 8.913 -4.140 -4.693 1.00 85.31 90 GLU A C 1
ATOM 726 O O . GLU A 1 90 ? 8.554 -3.523 -3.687 1.00 85.31 90 GLU A O 1
ATOM 731 N N . TYR A 1 91 ? 8.054 -4.670 -5.562 1.00 85.88 91 TYR A N 1
ATOM 732 C CA . TYR A 1 91 ? 6.611 -4.494 -5.460 1.00 85.88 91 TYR A CA 1
ATOM 733 C C . TYR A 1 91 ? 6.057 -5.061 -4.151 1.00 85.88 91 TYR A C 1
ATOM 735 O O . TYR A 1 91 ? 5.263 -4.392 -3.492 1.00 85.88 91 TYR A O 1
ATOM 743 N N . SER A 1 92 ? 6.475 -6.265 -3.774 1.00 85.94 92 SER A N 1
ATOM 744 C CA . SER A 1 92 ? 5.901 -7.020 -2.659 1.00 85.94 92 SER A CA 1
ATOM 745 C C . SER A 1 92 ? 6.145 -6.296 -1.330 1.00 85.94 92 SER A C 1
ATOM 747 O O . SER A 1 92 ? 5.210 -5.974 -0.594 1.00 85.94 92 SER A O 1
ATOM 749 N N . ASP A 1 93 ? 7.400 -5.943 -1.079 1.00 87.00 93 ASP A N 1
ATOM 750 C CA . ASP A 1 93 ? 7.898 -5.255 0.099 1.00 87.00 9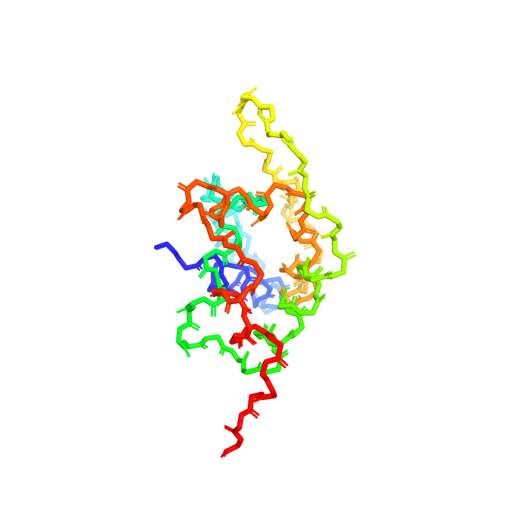3 ASP A CA 1
ATOM 751 C C . ASP A 1 93 ? 7.346 -3.840 0.192 1.00 87.00 93 ASP A C 1
ATOM 753 O O . ASP A 1 93 ? 6.879 -3.431 1.258 1.00 87.00 93 ASP A O 1
ATOM 757 N N . GLN A 1 94 ? 7.375 -3.070 -0.902 1.00 85.12 94 GLN A N 1
ATOM 758 C CA . GLN A 1 94 ? 6.824 -1.715 -0.882 1.00 85.12 94 GLN A CA 1
ATOM 759 C C . GLN A 1 94 ? 5.329 -1.739 -0.582 1.00 85.12 94 GLN A C 1
ATOM 761 O O . GLN A 1 94 ? 4.853 -0.949 0.231 1.00 85.12 94 GLN A O 1
ATOM 766 N N . PHE A 1 95 ? 4.595 -2.680 -1.170 1.00 86.38 95 PHE A N 1
ATOM 767 C CA . PHE A 1 95 ? 3.160 -2.790 -0.959 1.00 86.38 95 PHE A CA 1
ATOM 768 C C . PHE A 1 95 ? 2.797 -3.134 0.485 1.00 86.38 95 PHE A C 1
ATOM 770 O O . PHE A 1 95 ? 1.858 -2.558 1.037 1.00 86.38 95 PHE A O 1
ATOM 777 N N . ILE A 1 96 ? 3.580 -4.000 1.131 1.00 89.75 96 ILE A N 1
ATOM 778 C CA . ILE A 1 96 ? 3.440 -4.297 2.562 1.00 89.75 96 ILE A CA 1
ATOM 779 C C . ILE A 1 96 ? 3.801 -3.070 3.411 1.00 89.75 96 ILE A C 1
ATOM 781 O O . ILE A 1 96 ? 3.084 -2.741 4.358 1.00 89.75 96 ILE A O 1
ATOM 785 N N . ARG A 1 97 ? 4.879 -2.352 3.069 1.00 87.56 97 ARG A N 1
ATOM 786 C CA . ARG A 1 97 ? 5.328 -1.147 3.793 1.00 87.56 97 ARG A CA 1
ATOM 787 C C . ARG A 1 97 ? 4.339 0.014 3.719 1.00 87.56 97 ARG A C 1
ATOM 789 O O . ARG A 1 97 ? 4.324 0.823 4.641 1.00 87.56 97 ARG A O 1
ATOM 796 N N . PHE A 1 98 ? 3.503 0.086 2.683 1.00 87.12 98 PHE A N 1
ATOM 797 C CA . PHE A 1 98 ? 2.454 1.107 2.580 1.00 87.12 98 PHE A CA 1
ATOM 798 C C . PHE A 1 98 ? 1.311 0.934 3.574 1.00 87.12 98 PHE A C 1
ATOM 800 O O . PHE A 1 98 ? 0.503 1.848 3.713 1.00 87.12 98 PHE A O 1
ATOM 807 N N . LYS A 1 99 ? 1.214 -0.199 4.274 1.00 89.25 99 LYS A N 1
ATOM 808 C CA . LYS A 1 99 ? 0.225 -0.345 5.340 1.00 89.25 99 LYS A CA 1
ATOM 809 C C . LYS A 1 99 ? 0.664 0.395 6.595 1.00 89.25 99 LYS A C 1
ATOM 811 O O . LYS A 1 99 ? 1.703 0.087 7.183 1.00 89.25 99 LYS A O 1
ATOM 816 N N . GLY A 1 100 ? -0.191 1.309 7.032 1.00 91.75 100 GLY A N 1
ATOM 817 C CA . GLY A 1 100 ? -0.034 2.065 8.265 1.00 91.75 100 GLY A CA 1
ATOM 818 C C . GLY A 1 100 ? -1.355 2.188 9.030 1.00 91.75 100 GLY A C 1
ATOM 819 O O . GLY A 1 100 ? -2.342 1.532 8.677 1.00 91.75 100 GLY A O 1
ATOM 820 N N . PRO A 1 101 ? -1.392 2.992 10.105 1.00 93.69 101 PRO A N 1
ATOM 821 C CA . PRO A 1 101 ? -2.573 3.150 10.950 1.00 93.69 101 PRO A CA 1
ATOM 822 C C . PRO A 1 101 ? -3.842 3.526 10.179 1.00 93.69 101 PRO A C 1
ATOM 824 O O . PRO A 1 101 ? -4.922 3.038 10.512 1.00 93.69 101 PRO A O 1
ATOM 827 N N . ASN A 1 102 ? -3.731 4.329 9.118 1.00 93.94 102 ASN A N 1
ATOM 828 C CA . ASN A 1 102 ? -4.889 4.761 8.339 1.00 93.94 102 ASN A CA 1
ATOM 829 C C . ASN A 1 102 ? -5.467 3.653 7.444 1.00 93.94 102 ASN A C 1
ATOM 831 O O . ASN A 1 102 ? -6.594 3.785 6.970 1.00 93.94 102 ASN A O 1
ATOM 835 N N . SER A 1 103 ? -4.776 2.520 7.274 1.00 93.88 103 SER A N 1
ATOM 836 C CA . SER A 1 103 ? -5.336 1.335 6.607 1.00 93.88 103 SER A CA 1
ATOM 837 C C . SER A 1 103 ? -6.530 0.732 7.350 1.00 93.88 103 SER A C 1
ATOM 839 O O . SER A 1 103 ? -7.319 0.001 6.754 1.00 93.88 103 SER A O 1
ATOM 841 N N . TRP A 1 104 ? -6.712 1.073 8.626 1.00 94.56 104 TRP A N 1
ATOM 842 C CA . TRP A 1 104 ? -7.891 0.694 9.400 1.00 94.56 104 TRP A CA 1
ATOM 843 C C . TRP A 1 104 ? -9.142 1.531 9.098 1.00 94.56 104 TRP A C 1
ATOM 845 O O . TRP A 1 104 ? -10.237 1.128 9.487 1.00 94.56 104 TRP A O 1
ATOM 855 N N . LEU A 1 105 ? -9.012 2.663 8.392 1.00 94.31 105 LEU A N 1
ATOM 856 C CA . LEU A 1 105 ? -10.108 3.616 8.188 1.00 94.31 105 LEU A C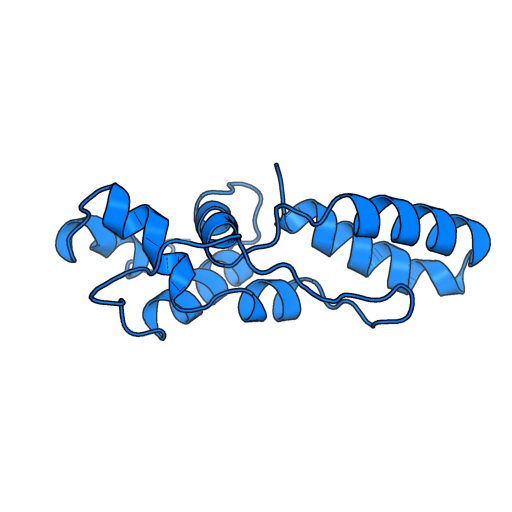A 1
ATOM 857 C C . LEU A 1 105 ? -11.326 2.983 7.507 1.00 94.31 105 LEU A C 1
ATOM 859 O O . LEU A 1 105 ? -12.452 3.242 7.914 1.00 94.31 105 LEU A O 1
ATOM 863 N N . LEU A 1 106 ? -11.116 2.137 6.493 1.00 92.31 106 LEU A N 1
A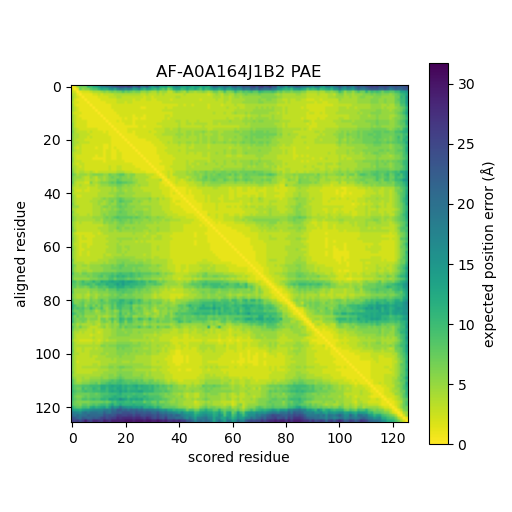TOM 864 C CA . LEU A 1 106 ? -12.210 1.458 5.791 1.00 92.31 106 LEU A CA 1
ATOM 865 C C . LEU A 1 106 ? -13.078 0.642 6.760 1.00 92.31 106 LEU A C 1
ATOM 867 O O . LEU A 1 106 ? -14.299 0.766 6.759 1.00 92.31 106 LEU A O 1
ATOM 871 N N . PHE A 1 107 ? -12.439 -0.163 7.607 1.00 93.25 107 PHE A N 1
ATOM 872 C CA . PHE A 1 107 ? -13.116 -1.024 8.577 1.00 93.25 107 PHE A CA 1
ATOM 873 C C . PHE A 1 107 ? -13.824 -0.209 9.661 1.00 93.25 107 PHE A C 1
ATOM 875 O O . PHE A 1 107 ? -14.897 -0.594 10.127 1.00 93.25 107 PHE A O 1
ATOM 882 N N . ASP A 1 108 ? -13.257 0.944 10.018 1.00 92.94 108 ASP A N 1
ATOM 883 C CA . ASP A 1 108 ? -13.867 1.884 10.951 1.00 92.94 108 ASP A CA 1
ATOM 884 C C . ASP A 1 108 ? -15.128 2.546 10.393 1.00 92.94 108 ASP A C 1
ATOM 886 O O . ASP A 1 108 ? -16.174 2.537 11.040 1.00 92.94 108 ASP A O 1
ATOM 890 N N . LEU A 1 109 ? -15.069 3.026 9.149 1.00 93.12 109 LEU A N 1
ATOM 891 C CA . LEU A 1 109 ? -16.216 3.616 8.453 1.00 93.12 109 LEU A CA 1
ATOM 892 C C . LEU A 1 109 ? -17.352 2.607 8.245 1.00 93.12 109 LEU A C 1
ATOM 894 O O . LEU A 1 109 ? -18.524 2.971 8.332 1.00 93.12 109 LEU A O 1
ATOM 898 N N . LEU A 1 110 ? -17.009 1.338 8.013 1.00 92.69 110 LEU A N 1
ATOM 899 C CA . LEU A 1 110 ? -17.965 0.232 7.916 1.00 92.69 110 LEU A CA 1
ATOM 900 C C . LEU A 1 110 ? -18.480 -0.248 9.283 1.00 92.69 110 LEU A C 1
ATOM 902 O O . LEU A 1 110 ? -19.334 -1.130 9.325 1.00 92.69 110 LEU A O 1
ATOM 906 N N . LYS A 1 111 ? -17.990 0.330 10.390 1.00 91.88 111 LYS A N 1
ATOM 907 C CA . LYS A 1 111 ? -18.331 -0.045 11.771 1.00 91.88 111 LYS A CA 1
ATOM 908 C C . LYS A 1 111 ? -18.112 -1.533 12.058 1.00 91.88 111 LYS A C 1
ATOM 910 O O . LYS A 1 111 ? -18.867 -2.130 12.819 1.00 91.88 111 LYS A O 1
ATOM 915 N N . MET A 1 112 ? -17.076 -2.119 11.456 1.00 91.62 112 MET A N 1
ATOM 916 C CA . MET A 1 112 ? -16.752 -3.529 11.659 1.00 91.62 112 MET A CA 1
ATOM 917 C C . MET A 1 112 ? -16.134 -3.736 13.042 1.00 91.62 112 MET A C 1
ATOM 919 O O . MET A 1 112 ? -15.195 -3.022 13.416 1.00 91.62 112 MET A O 1
ATOM 923 N N . ASN A 1 113 ? -16.660 -4.695 13.799 1.00 87.62 113 ASN A N 1
ATOM 924 C CA . ASN A 1 113 ? -16.091 -5.155 15.068 1.00 87.62 113 ASN A CA 1
ATOM 925 C C . ASN A 1 113 ? -15.104 -6.322 14.845 1.00 87.62 113 ASN A C 1
ATOM 927 O O . ASN A 1 113 ? -14.819 -6.682 13.704 1.00 87.62 113 ASN A O 1
ATOM 931 N N . GLU A 1 114 ? -14.546 -6.876 15.925 1.00 84.25 114 GLU A N 1
ATOM 932 C CA . GLU A 1 114 ? -13.577 -7.981 15.843 1.00 84.25 114 GLU A CA 1
ATOM 933 C C . GLU A 1 114 ? -14.193 -9.250 15.238 1.00 84.25 114 GLU A C 1
ATOM 935 O O . GLU A 1 114 ? -13.625 -9.779 14.290 1.00 84.25 114 GLU A O 1
ATOM 940 N N . GLU A 1 115 ? -15.396 -9.644 15.671 1.00 86.31 115 GLU A N 1
ATOM 941 C CA . GLU A 1 115 ? -16.117 -10.821 15.149 1.00 86.31 115 GLU A CA 1
ATOM 942 C C . GLU A 1 115 ? -16.327 -10.742 13.624 1.00 86.31 115 GLU A C 1
ATOM 944 O O . GLU A 1 115 ? -16.156 -11.708 12.883 1.00 86.31 115 GLU A O 1
ATOM 949 N N . GLN A 1 116 ? -16.650 -9.554 13.105 1.00 86.62 116 GLN A N 1
ATOM 950 C CA . GLN A 1 116 ? -16.825 -9.325 11.666 1.00 86.62 116 GLN A CA 1
ATOM 951 C C . GLN A 1 116 ? -15.505 -9.347 10.878 1.00 86.62 116 GLN A C 1
ATOM 953 O O . GLN A 1 116 ? -15.523 -9.357 9.643 1.00 86.62 116 GLN A O 1
ATOM 958 N N . LEU A 1 117 ? -14.365 -9.332 11.566 1.00 86.88 117 LEU A N 1
ATOM 959 C CA . LEU A 1 117 ? -13.022 -9.401 10.997 1.00 86.88 117 LEU A CA 1
ATOM 960 C C . LEU A 1 117 ? -12.359 -10.768 11.216 1.00 86.88 117 LEU A C 1
ATOM 962 O O . LEU A 1 117 ? -11.238 -10.951 10.747 1.00 86.88 117 LEU A O 1
ATOM 966 N N . ASP A 1 118 ? -13.040 -11.742 11.827 1.00 85.94 118 ASP A N 1
ATOM 967 C CA . ASP A 1 118 ? -12.508 -13.092 12.083 1.00 85.94 118 ASP A CA 1
ATOM 968 C C . ASP A 1 118 ? -11.974 -13.774 10.815 1.00 85.94 118 ASP A C 1
ATOM 970 O O . ASP A 1 118 ? -10.967 -14.482 10.843 1.00 85.94 118 ASP A O 1
ATOM 974 N N . TRP A 1 119 ? -12.587 -13.497 9.660 1.00 85.25 119 TRP A N 1
ATOM 975 C CA . TRP A 1 119 ? -12.137 -14.007 8.362 1.00 85.25 119 TRP A CA 1
ATOM 976 C C . TRP A 1 119 ? -10.709 -13.573 7.992 1.00 85.25 119 TRP A C 1
ATOM 978 O O . TRP A 1 119 ? -10.066 -14.240 7.186 1.00 85.25 119 TRP A O 1
ATOM 988 N N . MET A 1 120 ? -10.195 -12.479 8.565 1.00 86.00 120 MET A N 1
ATOM 989 C CA . MET A 1 120 ? -8.802 -12.053 8.387 1.00 86.00 120 MET A CA 1
ATOM 990 C C . MET A 1 120 ? -7.817 -12.925 9.164 1.00 86.00 120 MET A C 1
ATOM 992 O O . MET A 1 120 ? -6.646 -12.994 8.800 1.00 86.00 120 MET A O 1
ATOM 996 N N . GLN A 1 121 ? -8.274 -13.555 10.246 1.00 79.88 121 GLN A N 1
ATOM 997 C CA . GLN A 1 121 ? -7.467 -14.468 11.055 1.00 79.88 121 GLN A CA 1
ATOM 998 C C . GLN A 1 121 ? -7.589 -15.918 10.587 1.00 79.88 121 GLN A C 1
ATOM 1000 O O . GLN A 1 121 ? -6.766 -16.757 10.956 1.00 79.88 121 GLN A O 1
ATOM 1005 N N . ALA A 1 122 ? -8.599 -16.220 9.767 1.00 74.06 122 ALA A N 1
ATOM 1006 C CA . ALA A 1 122 ? -8.763 -17.540 9.192 1.00 74.06 122 ALA A CA 1
ATOM 1007 C C . ALA A 1 122 ? -7.526 -17.904 8.348 1.00 74.06 122 ALA A C 1
ATOM 1009 O O . ALA A 1 122 ? -7.092 -17.107 7.507 1.00 74.06 122 ALA A O 1
ATOM 1010 N N . PRO A 1 123 ? -6.943 -19.101 8.540 1.00 63.59 123 PRO A N 1
ATOM 1011 C CA . PRO A 1 123 ? -5.922 -19.588 7.633 1.00 63.59 123 PRO A CA 1
ATOM 1012 C C . PRO A 1 123 ? -6.526 -19.646 6.233 1.00 63.59 123 PRO A C 1
ATOM 1014 O O . PRO A 1 123 ? -7.652 -20.110 6.053 1.00 63.59 123 PRO A O 1
ATOM 1017 N N . VAL A 1 124 ? -5.784 -19.150 5.245 1.00 57.53 124 VAL A N 1
ATOM 1018 C CA . VAL A 1 124 ? -6.202 -19.264 3.852 1.00 57.53 124 VAL A CA 1
ATOM 1019 C C . VAL A 1 124 ? -6.223 -20.758 3.534 1.00 57.53 124 VAL A C 1
ATOM 1021 O O . VAL A 1 124 ? -5.185 -21.415 3.551 1.00 57.53 124 VAL A O 1
ATOM 1024 N N . SER A 1 125 ? -7.420 -21.329 3.423 1.00 51.78 125 SER A N 1
ATOM 1025 C CA . SER A 1 125 ? -7.598 -22.750 3.149 1.00 51.78 125 SER A CA 1
ATOM 1026 C C . SER A 1 125 ? -7.189 -23.027 1.707 1.00 51.78 125 SER A C 1
ATOM 1028 O O . SER A 1 125 ? -7.776 -22.435 0.797 1.00 51.78 125 SER A O 1
ATOM 1030 N N . CYS A 1 126 ? -6.185 -23.896 1.560 1.00 38.31 126 CYS A N 1
ATOM 1031 C CA . CYS A 1 126 ? -5.705 -24.479 0.310 1.00 38.31 126 CYS A CA 1
ATOM 1032 C C . CYS A 1 126 ? -6.820 -25.105 -0.536 1.00 38.31 126 CYS A C 1
ATOM 1034 O O . CYS A 1 126 ? -7.744 -25.707 0.062 1.00 38.31 126 CYS A O 1
#

Radius of gyration: 16.02 Å; Cα contacts (8 Å, |Δi|>4): 116; chains: 1; bounding box: 37×40×41 Å

Nearest PDB structures (foldseek):
  7xdi-assembly1_F  TM=3.220E-01  e=5.509E+00  Sulfolobus spindle-shaped virus
  8i3j-assembly1_A  TM=1.850E-01  e=5.807E+00  Homo sapiens